Protein AF-A0A6A0H476-F1 (afdb_monomer_lite)

Radius of gyration: 20.55 Å; chains: 1; bounding box: 44×46×51 Å

Sequence (150 aa):
MRAPSWCKREVSWMFGHLDSDGSGVLDARDLFQLEHDDRERCIKPFLDRCDLDRDGRLSGREWCKCYDKSERPCAALRTASQGLLGGYIPECDSEGWYRPVQCHGSGNLCWCVDRHGVELPYTRTHTKPRCGECVRRVLYASEAQLESLF

pLDDT: mean 84.39, std 13.64, range [44.94, 95.19]

Organism: Hyalella azteca (NCBI:txid294128)

Secondary structure (DSSP, 8-state):
----TTS-HHHHHHHHHH-TT--SEE-TTTTHHHHT-TT-TTHHHHHTTT-SS-SSSEEHHHHHHHHHT---HHHHHHHHHTT-TT-----B-TTSPBPSEEEETTTTEEEEB-TTSPBPTT--BSS---TTTHHHHHHHHHHHTTTT--

InterPro domains:
  IPR000716 Thyroglobulin type-1 [PF00086] (80-131)
  IPR000716 Thyroglobulin type-1 [PS00484] (88-117)
  IPR000716 Thyroglobulin type-1 [PS51162] (71-131)
  IPR000716 Thyroglobulin type-1 [SM00211] (89-135)
  IPR000716 Thyroglobulin type-1 [cd00191] (73-131)
  IPR011992 EF-hand domain pair [SSF47473] (3-69)
  IPR018247 EF-Hand 1, calcium-binding site [PS00018] (51-63)
  IPR019577 SPARC/Testican, calcium-binding domain [PF10591] (6-66)
  IPR036857 Thyroglobulin type-1 superfamily [G3DSA:4.10.800.10] (70-133)
  IPR036857 Thyroglobulin type-1 superfamily [SSF57610] (49-136)
  IPR051950 Developmental regulator and protease inhibitor [PTHR12352] (7-137)

Foldseek 3Di:
DDQDPLFDPVLLVVQVVLPVVVPQKRACVSCVVVPPDPVDPPVVVLVCVLPPVNPRIHGSNSSRVSCSPVAQPLQVQQVVCVPPVQDFRFDADPNRWGDQKGARPVQCWIFGDDRNRHTQPPGIDSHTGDRVCSVVVVVVVVVVVVVVVD

Structure (mmCIF, N/CA/C/O backbone):
data_AF-A0A6A0H476-F1
#
_entry.id   AF-A0A6A0H476-F1
#
loop_
_atom_site.group_PDB
_atom_site.id
_atom_site.type_symbol
_atom_site.label_atom_id
_atom_site.label_alt_id
_atom_site.label_comp_id
_atom_site.label_asym_id
_atom_site.label_entity_id
_atom_site.label_seq_id
_atom_site.pdbx_PDB_ins_code
_atom_site.Cartn_x
_atom_site.Cartn_y
_atom_site.Cartn_z
_atom_site.occupancy
_atom_site.B_iso_or_equiv
_atom_site.auth_seq_id
_atom_site.auth_comp_id
_atom_site.auth_asym_id
_atom_site.auth_atom_id
_atom_site.pdbx_PDB_model_num
ATOM 1 N N . MET A 1 1 ? -16.468 -12.950 9.741 1.00 51.41 1 MET A N 1
ATOM 2 C CA . MET A 1 1 ? -16.983 -11.563 9.666 1.00 51.41 1 MET A CA 1
ATOM 3 C C . MET A 1 1 ? -16.613 -10.965 8.313 1.00 51.41 1 MET A C 1
ATOM 5 O O . MET A 1 1 ? -15.566 -11.321 7.790 1.00 51.41 1 MET A O 1
ATOM 9 N N . ARG A 1 2 ? -17.477 -10.155 7.682 1.00 62.34 2 ARG A N 1
ATOM 10 C CA . ARG A 1 2 ? -17.184 -9.544 6.368 1.00 62.34 2 ARG A CA 1
ATOM 11 C C . ARG A 1 2 ? -16.806 -8.082 6.568 1.00 62.34 2 ARG A C 1
ATOM 13 O O . ARG A 1 2 ? -17.655 -7.296 6.976 1.00 62.34 2 ARG A O 1
ATOM 20 N N . ALA A 1 3 ? -15.562 -7.728 6.258 1.00 70.31 3 ALA A N 1
ATOM 21 C CA . ALA A 1 3 ? -15.175 -6.330 6.136 1.00 70.31 3 ALA A CA 1
ATOM 22 C C . ALA A 1 3 ? -16.018 -5.626 5.051 1.00 70.31 3 ALA A C 1
ATOM 24 O O . ALA A 1 3 ? -16.533 -6.291 4.141 1.00 70.31 3 ALA A O 1
ATOM 25 N N . PRO A 1 4 ? -16.172 -4.292 5.125 1.00 83.19 4 PRO A N 1
ATOM 26 C CA . PRO A 1 4 ? -16.890 -3.529 4.110 1.00 83.19 4 PRO A CA 1
ATOM 27 C C . PRO A 1 4 ? -16.322 -3.749 2.701 1.00 83.19 4 PRO A C 1
ATOM 29 O O . PRO A 1 4 ? -15.121 -3.943 2.537 1.00 83.19 4 PRO A O 1
ATOM 32 N N . SER A 1 5 ? -17.160 -3.651 1.665 1.00 82.00 5 SER A N 1
ATOM 33 C CA . SER A 1 5 ? -16.757 -3.896 0.267 1.00 82.00 5 SER A CA 1
ATOM 34 C C . SER A 1 5 ? -15.681 -2.945 -0.270 1.00 82.00 5 SER A C 1
ATOM 36 O O . SER A 1 5 ? -14.978 -3.294 -1.211 1.00 82.00 5 SER A O 1
ATOM 38 N N . TRP A 1 6 ? -15.554 -1.754 0.316 1.00 85.56 6 TRP A N 1
ATOM 39 C CA . TRP A 1 6 ? -14.527 -0.763 -0.016 1.00 85.56 6 TRP A CA 1
ATOM 40 C C . TRP A 1 6 ? -13.206 -0.997 0.731 1.00 85.56 6 TRP A C 1
ATOM 42 O O . TRP A 1 6 ? -12.214 -0.326 0.458 1.00 85.56 6 TRP A O 1
ATOM 52 N N . CYS A 1 7 ? -13.174 -1.935 1.679 1.00 90.12 7 CYS A N 1
ATOM 53 C CA . CYS A 1 7 ? -11.957 -2.264 2.395 1.00 90.12 7 CYS A CA 1
ATOM 54 C C . CYS A 1 7 ? -10.990 -3.008 1.476 1.00 90.12 7 CYS A C 1
ATOM 56 O O . CYS A 1 7 ? -11.352 -3.988 0.819 1.00 90.12 7 CYS A O 1
ATOM 58 N N . LYS A 1 8 ? -9.733 -2.566 1.464 1.00 88.94 8 LYS A N 1
ATOM 59 C CA . LYS A 1 8 ? -8.661 -3.267 0.758 1.00 88.94 8 LYS A CA 1
ATOM 60 C C . LYS A 1 8 ? -8.560 -4.703 1.276 1.00 88.94 8 LYS A C 1
ATOM 62 O O . LYS A 1 8 ? -8.606 -4.940 2.483 1.00 88.94 8 LYS A O 1
ATOM 67 N N . ARG A 1 9 ? -8.419 -5.672 0.368 1.00 88.50 9 ARG A N 1
ATOM 68 C CA . ARG A 1 9 ? -8.468 -7.107 0.706 1.00 88.50 9 ARG A CA 1
ATOM 69 C C . ARG A 1 9 ? -7.407 -7.496 1.732 1.00 88.50 9 ARG A C 1
ATOM 71 O O . ARG A 1 9 ? -7.712 -8.206 2.681 1.00 88.50 9 ARG A O 1
ATOM 78 N N . GLU A 1 10 ? -6.188 -7.004 1.561 1.00 88.06 10 GLU A N 1
ATOM 79 C CA . GLU A 1 10 ? -5.069 -7.227 2.477 1.00 88.06 10 GLU A CA 1
ATOM 80 C C . GLU A 1 10 ? -5.290 -6.588 3.857 1.00 88.06 10 GLU A C 1
ATOM 82 O O . GLU A 1 10 ? -4.934 -7.182 4.869 1.00 88.06 10 GLU A O 1
ATOM 87 N N . VAL A 1 11 ? -5.954 -5.429 3.909 1.00 91.88 11 VAL A N 1
ATOM 88 C CA . VAL A 1 11 ? -6.302 -4.737 5.159 1.00 91.88 11 VAL A CA 1
ATOM 89 C C . VAL A 1 11 ? -7.365 -5.529 5.916 1.00 91.88 11 VAL A C 1
ATOM 91 O O . VAL A 1 11 ? -7.231 -5.750 7.117 1.00 91.88 11 VAL A O 1
ATOM 94 N N . SER A 1 12 ? -8.389 -6.015 5.208 1.00 91.62 12 SER A N 1
ATOM 95 C CA . SER A 1 12 ? -9.408 -6.898 5.781 1.00 91.62 12 SER A CA 1
ATOM 96 C C . SER A 1 12 ? -8.827 -8.227 6.257 1.00 91.62 12 SER A C 1
ATOM 98 O O . SER A 1 12 ? -9.289 -8.751 7.266 1.00 91.62 12 SER A O 1
ATOM 100 N N . TRP A 1 13 ? -7.877 -8.801 5.518 1.00 91.44 13 TRP A N 1
ATOM 101 C CA . TRP A 1 13 ? -7.217 -10.039 5.920 1.00 91.44 13 TRP A CA 1
ATOM 102 C C . TRP A 1 13 ? -6.400 -9.828 7.196 1.00 91.44 13 TRP A C 1
ATOM 104 O O . TRP A 1 13 ? -6.532 -10.618 8.124 1.00 91.44 13 TRP A O 1
ATOM 114 N N . MET A 1 14 ? -5.635 -8.733 7.271 1.00 91.88 14 MET A N 1
ATOM 115 C CA . MET A 1 14 ? -4.839 -8.394 8.453 1.00 91.88 14 MET A CA 1
ATOM 116 C C . ME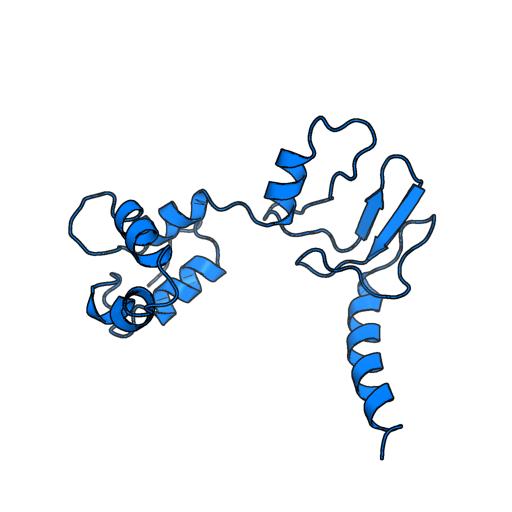T A 1 14 ? -5.718 -8.216 9.691 1.00 91.88 14 MET A C 1
ATOM 118 O O . MET A 1 14 ? -5.390 -8.743 10.745 1.00 91.88 14 MET A O 1
ATOM 122 N N . PHE A 1 15 ? -6.866 -7.544 9.547 1.00 93.00 15 PHE A N 1
ATOM 123 C CA . PHE A 1 15 ? -7.836 -7.412 10.633 1.00 93.00 15 PHE A CA 1
ATOM 124 C C . PHE A 1 15 ? -8.229 -8.779 11.198 1.00 93.00 15 PHE A C 1
ATOM 126 O O . PHE A 1 15 ? -8.100 -9.011 12.389 1.00 93.00 15 PHE A O 1
ATOM 133 N N . GLY A 1 16 ? -8.643 -9.708 10.331 1.00 91.62 16 GLY A N 1
ATOM 134 C CA . GLY A 1 16 ? -9.038 -11.050 10.761 1.00 91.62 16 GLY A CA 1
ATOM 135 C C . GLY A 1 16 ? -7.880 -11.916 11.266 1.00 91.62 16 GLY A C 1
ATOM 136 O O . GLY A 1 16 ? -8.126 -12.918 11.922 1.00 91.62 16 GLY A O 1
ATOM 137 N N . HIS A 1 17 ? -6.634 -11.571 10.939 1.00 91.69 17 HIS A N 1
ATOM 138 C CA . HIS A 1 17 ? -5.457 -12.242 11.485 1.00 91.69 17 HIS A CA 1
ATOM 139 C C . HIS A 1 17 ? -5.126 -11.760 12.902 1.00 91.69 17 HIS A C 1
ATOM 141 O O . HIS A 1 17 ? -4.665 -12.552 13.718 1.00 91.69 17 HIS A O 1
ATOM 147 N N . LEU A 1 18 ? -5.359 -10.473 13.178 1.00 92.19 18 LEU A N 1
ATOM 148 C CA . LEU A 1 18 ? -5.153 -9.867 14.493 1.00 92.19 18 LEU A CA 1
ATOM 149 C C . LEU A 1 18 ? -6.318 -10.162 15.452 1.00 92.19 18 LEU A C 1
ATOM 151 O O . LEU A 1 18 ? -6.068 -10.405 16.625 1.00 92.19 18 LEU A O 1
ATOM 155 N N . ASP A 1 19 ? -7.556 -10.205 14.950 1.00 93.00 19 ASP A N 1
ATOM 156 C CA . ASP A 1 19 ? -8.790 -10.547 15.681 1.00 93.00 19 ASP A CA 1
ATOM 157 C C . ASP A 1 19 ? -8.847 -12.057 15.984 1.00 93.00 19 ASP A C 1
ATOM 159 O O . ASP A 1 19 ? -9.622 -12.818 15.398 1.00 93.00 19 ASP A O 1
ATOM 163 N N . SER A 1 20 ? -7.943 -12.511 16.853 1.00 89.81 20 SER A N 1
ATOM 164 C CA . SER A 1 20 ? -7.710 -13.928 17.157 1.00 89.81 20 SER A CA 1
ATOM 165 C C . SER A 1 20 ? -8.904 -14.578 17.858 1.00 89.81 20 SER A C 1
ATOM 167 O O . SER A 1 20 ? -9.200 -15.756 17.642 1.00 89.81 20 SER A O 1
ATOM 169 N N . ASP A 1 21 ? -9.616 -13.806 18.682 1.00 90.12 21 ASP A N 1
ATOM 170 C CA . ASP A 1 21 ? -10.829 -14.256 19.360 1.00 90.12 21 ASP A CA 1
ATOM 171 C C . ASP A 1 21 ? -12.093 -14.130 18.489 1.00 90.12 21 ASP A C 1
ATOM 173 O O . ASP A 1 21 ? -13.148 -14.666 18.846 1.00 90.12 21 ASP A O 1
ATOM 177 N N . GLY A 1 22 ? -11.975 -13.503 17.312 1.00 91.38 22 GLY A N 1
ATOM 178 C CA . GLY A 1 22 ? -13.051 -13.347 16.344 1.00 91.38 22 GLY A CA 1
ATOM 179 C C . GLY A 1 22 ? -14.195 -12.492 16.874 1.00 91.38 22 GLY A C 1
ATOM 180 O O . GLY A 1 22 ? -15.352 -12.752 16.529 1.00 91.38 22 GLY A O 1
ATOM 181 N N . SER A 1 23 ? -13.898 -11.529 17.745 1.00 92.38 23 SER A N 1
ATOM 182 C CA . SER A 1 23 ? -14.864 -10.609 18.341 1.00 92.38 23 SER A CA 1
ATOM 183 C C . SER A 1 23 ? -15.302 -9.504 17.373 1.00 92.38 23 SER A C 1
ATOM 185 O O . SER A 1 23 ? -16.364 -8.899 17.558 1.00 92.38 23 SER A O 1
ATOM 187 N N . GLY A 1 24 ? -14.555 -9.281 16.288 1.00 91.69 24 GLY A N 1
ATOM 188 C CA . GLY A 1 24 ? -14.842 -8.255 15.287 1.00 91.69 24 GLY A CA 1
ATOM 189 C C . GLY A 1 24 ? -14.368 -6.860 15.685 1.00 91.69 24 GLY A C 1
ATOM 190 O O . GLY A 1 24 ? -14.707 -5.883 15.001 1.00 91.69 24 GLY A O 1
ATOM 191 N N . VAL A 1 25 ? -13.582 -6.770 16.757 1.00 94.12 25 VAL A N 1
ATOM 192 C CA . VAL A 1 25 ? -12.912 -5.567 17.252 1.00 94.12 25 VAL A CA 1
ATOM 193 C C . VAL A 1 25 ? -11.480 -5.934 17.626 1.00 94.12 25 VAL A C 1
ATOM 195 O O . VAL A 1 25 ? -11.257 -6.995 18.182 1.00 94.12 25 VAL A O 1
ATOM 198 N N . LEU A 1 26 ? -10.514 -5.067 17.330 1.00 94.06 26 LEU A N 1
ATOM 199 C CA . LEU A 1 26 ? -9.144 -5.241 17.814 1.00 94.06 26 LEU A CA 1
ATOM 200 C C . LEU A 1 26 ? -8.999 -4.474 19.117 1.00 94.06 26 LEU A C 1
ATOM 202 O O . LEU A 1 26 ? -9.138 -3.246 19.127 1.00 94.06 26 LEU A O 1
ATOM 206 N N . ASP A 1 27 ? -8.734 -5.190 20.202 1.00 92.81 27 ASP A N 1
ATOM 207 C CA . ASP A 1 27 ? -8.456 -4.583 21.494 1.00 92.81 27 ASP A CA 1
ATOM 208 C C . ASP A 1 27 ? -6.968 -4.638 21.865 1.00 92.81 27 ASP A C 1
ATOM 210 O O . ASP A 1 27 ? -6.107 -5.065 21.089 1.00 92.81 27 ASP A O 1
ATOM 214 N N . ALA A 1 28 ? -6.631 -4.133 23.053 1.00 91.06 28 ALA A N 1
ATOM 215 C CA . ALA A 1 28 ? -5.246 -4.046 23.507 1.00 91.06 28 ALA A CA 1
ATOM 216 C C . ALA A 1 28 ? -4.526 -5.409 23.553 1.00 91.06 28 ALA A C 1
ATOM 218 O O . ALA A 1 28 ? -3.297 -5.442 23.507 1.00 91.06 28 ALA A O 1
ATOM 219 N N . ARG A 1 29 ? -5.258 -6.528 23.660 1.00 91.25 29 ARG A N 1
ATOM 220 C CA . ARG A 1 29 ? -4.685 -7.881 23.638 1.00 91.25 29 ARG A CA 1
ATOM 221 C C . ARG A 1 29 ? -4.300 -8.288 22.222 1.00 91.25 29 ARG A C 1
ATOM 223 O O . ARG A 1 29 ? -3.195 -8.793 22.033 1.00 91.25 29 ARG A O 1
ATOM 230 N N . ASP A 1 30 ? -5.166 -8.015 21.253 1.00 92.81 30 ASP A N 1
ATOM 231 C CA . ASP A 1 30 ? -4.940 -8.324 19.836 1.00 92.81 30 ASP A CA 1
ATOM 232 C C . ASP A 1 30 ? -3.775 -7.508 19.265 1.00 92.81 30 ASP A C 1
ATOM 234 O O . ASP A 1 30 ? -2.949 -8.007 18.500 1.00 92.81 30 ASP A O 1
ATOM 238 N N . LEU A 1 31 ? -3.666 -6.245 19.689 1.00 90.81 31 LEU A N 1
ATOM 239 C CA . LEU A 1 31 ? -2.635 -5.314 19.228 1.00 90.81 31 LEU A CA 1
ATOM 240 C C . LEU A 1 31 ? -1.333 -5.380 20.035 1.00 90.81 31 LEU A C 1
ATOM 242 O O . LEU A 1 31 ? -0.352 -4.740 19.654 1.00 90.81 31 LEU A O 1
ATOM 246 N N . PHE A 1 32 ? -1.286 -6.160 21.121 1.00 87.75 32 PHE A N 1
ATOM 247 C CA . PHE A 1 32 ? -0.167 -6.157 22.067 1.00 87.75 32 PHE A CA 1
ATOM 248 C C . PHE A 1 32 ? 1.190 -6.353 21.379 1.00 87.75 32 PHE A C 1
ATOM 250 O O . PHE A 1 32 ? 2.120 -5.588 21.627 1.00 87.75 32 PHE A O 1
ATOM 257 N N . GLN A 1 33 ? 1.288 -7.338 20.480 1.00 81.31 33 GLN A N 1
ATOM 258 C CA . GLN A 1 33 ? 2.531 -7.662 19.767 1.00 81.31 33 GLN A CA 1
ATOM 259 C C . GLN A 1 33 ? 2.984 -6.553 18.813 1.00 81.31 33 GLN A C 1
ATOM 261 O O . GLN A 1 33 ? 4.176 -6.421 18.555 1.00 81.31 33 GLN A O 1
ATOM 266 N N . LEU A 1 34 ? 2.039 -5.777 18.284 1.00 82.50 34 LEU A N 1
ATOM 267 C CA . LEU A 1 34 ? 2.314 -4.710 17.335 1.00 82.50 34 LEU A CA 1
ATOM 268 C C . LEU A 1 34 ? 2.710 -3.416 18.054 1.00 82.50 34 LEU A C 1
ATOM 270 O O . LEU A 1 34 ? 3.593 -2.705 17.596 1.00 82.50 34 LEU A O 1
ATOM 274 N N . GLU A 1 35 ? 2.078 -3.116 19.190 1.00 83.94 35 GLU A N 1
ATOM 275 C CA . GLU A 1 35 ? 2.319 -1.878 19.937 1.00 83.94 35 GLU A CA 1
ATOM 276 C C . GLU A 1 35 ? 3.517 -1.928 20.894 1.00 83.94 35 GLU A C 1
ATOM 278 O O . GLU A 1 35 ? 4.039 -0.874 21.251 1.00 83.94 35 GLU A O 1
ATOM 283 N N . HIS A 1 36 ? 3.947 -3.118 21.328 1.00 81.19 36 HIS A N 1
ATOM 284 C CA . HIS A 1 36 ? 5.054 -3.290 22.282 1.00 81.19 36 HIS A CA 1
ATOM 285 C C . HIS A 1 36 ? 6.406 -3.579 21.607 1.00 81.19 36 HIS A C 1
ATOM 287 O O . HIS A 1 36 ? 7.318 -4.105 22.245 1.00 81.19 36 HIS A O 1
ATOM 293 N N . ASP A 1 37 ? 6.561 -3.237 20.325 1.00 79.69 37 ASP A N 1
ATOM 294 C CA . ASP A 1 37 ? 7.876 -3.207 19.686 1.00 79.69 37 ASP A CA 1
ATOM 295 C C . ASP A 1 37 ? 8.560 -1.856 19.949 1.00 79.69 37 ASP A C 1
ATOM 297 O O . ASP A 1 37 ? 8.230 -0.831 19.350 1.00 79.69 37 ASP A O 1
ATOM 301 N N . ASP A 1 38 ? 9.568 -1.860 20.824 1.00 77.88 38 ASP A N 1
ATOM 302 C CA . ASP A 1 38 ? 10.358 -0.674 21.184 1.00 77.88 38 ASP A CA 1
ATOM 303 C C . ASP A 1 38 ? 11.071 -0.012 19.985 1.00 77.88 38 ASP A C 1
ATOM 305 O O . ASP A 1 38 ? 11.513 1.145 20.069 1.00 77.88 38 ASP A O 1
ATOM 309 N N . ARG A 1 39 ? 11.215 -0.734 18.865 1.00 82.81 39 ARG A N 1
ATOM 310 C CA . ARG A 1 39 ? 11.811 -0.221 17.624 1.00 82.81 39 ARG A CA 1
ATOM 311 C C . ARG A 1 39 ? 10.783 0.441 16.710 1.00 82.81 39 ARG A C 1
ATOM 313 O O . ARG A 1 39 ? 11.191 1.205 15.836 1.00 82.81 39 ARG A O 1
ATOM 320 N N . GLU A 1 40 ? 9.489 0.221 16.929 1.00 84.44 40 GLU A N 1
ATOM 321 C CA . GLU A 1 40 ? 8.410 0.703 16.064 1.00 84.44 40 GLU A CA 1
ATOM 322 C C . GLU A 1 40 ? 7.551 1.767 16.765 1.00 84.44 40 GLU A C 1
ATOM 324 O O . GLU A 1 40 ? 6.457 1.538 17.276 1.00 84.44 40 GLU A O 1
ATOM 329 N N . ARG A 1 41 ? 8.064 3.000 16.771 1.00 85.25 41 ARG A N 1
ATOM 330 C CA . ARG A 1 41 ? 7.423 4.144 17.445 1.00 85.25 41 ARG A CA 1
ATOM 331 C C . ARG A 1 41 ? 6.237 4.732 16.681 1.00 85.25 41 ARG A C 1
ATOM 333 O O . ARG A 1 41 ? 5.555 5.607 17.216 1.00 85.25 41 ARG A O 1
ATOM 340 N N . CYS A 1 42 ? 6.016 4.335 15.429 1.00 88.31 42 CYS A N 1
ATOM 341 C CA . CYS A 1 42 ? 5.015 4.969 14.575 1.00 88.31 42 CYS A CA 1
ATOM 342 C C . CYS A 1 42 ? 3.649 4.304 14.699 1.00 88.31 42 CYS A C 1
ATOM 344 O O . CYS A 1 42 ? 2.635 4.971 14.480 1.00 88.31 42 CYS A O 1
ATOM 346 N N . ILE A 1 43 ? 3.616 3.012 15.030 1.00 87.94 43 ILE A N 1
ATOM 347 C CA . ILE A 1 43 ? 2.403 2.217 14.868 1.00 87.94 43 ILE A CA 1
ATOM 348 C C . ILE A 1 43 ? 1.336 2.536 15.906 1.00 87.94 43 ILE A C 1
ATOM 350 O O . ILE A 1 43 ? 0.200 2.794 15.525 1.00 87.94 43 ILE A O 1
ATOM 354 N N . LYS A 1 44 ? 1.695 2.641 17.189 1.00 87.50 44 LYS A N 1
ATOM 355 C CA . LYS A 1 44 ? 0.729 2.973 18.241 1.00 87.50 44 LYS A CA 1
ATOM 356 C C . LYS A 1 44 ? 0.070 4.349 18.020 1.00 87.50 44 LYS A C 1
ATOM 358 O O . LYS A 1 44 ? -1.146 4.397 17.857 1.00 87.50 44 LYS A O 1
ATOM 363 N N . PRO A 1 45 ? 0.824 5.455 17.837 1.00 89.62 45 PRO A N 1
ATOM 364 C CA . PRO A 1 45 ? 0.220 6.752 17.516 1.00 89.62 45 PRO A CA 1
ATOM 365 C C . PRO A 1 45 ? -0.555 6.772 16.192 1.00 89.62 45 PRO A C 1
ATOM 367 O O . PRO A 1 45 ? -1.374 7.664 15.967 1.00 89.62 45 PRO A O 1
ATOM 370 N N . PHE A 1 46 ? -0.244 5.867 15.260 1.00 90.25 46 PHE A N 1
ATOM 371 C CA . PHE A 1 46 ? -1.005 5.702 14.028 1.00 90.25 46 PHE A CA 1
ATOM 372 C C . PHE A 1 46 ? -2.360 5.043 14.297 1.00 90.25 46 PHE A C 1
ATOM 374 O O . PHE A 1 46 ? -3.370 5.601 13.871 1.00 90.25 46 PHE A O 1
ATOM 381 N N . LEU A 1 47 ? -2.381 3.931 15.034 1.00 90.69 47 LEU A N 1
ATOM 382 C CA . LEU A 1 47 ? -3.590 3.191 15.394 1.00 90.69 47 LEU A CA 1
ATOM 383 C C . LEU A 1 47 ? -4.524 4.008 16.293 1.00 90.69 47 LEU A C 1
ATOM 385 O O . LEU A 1 47 ? -5.725 4.027 16.043 1.00 90.69 47 LEU A O 1
ATOM 389 N N . ASP A 1 48 ? -3.983 4.805 17.214 1.00 90.31 48 ASP A N 1
ATOM 390 C CA . ASP A 1 48 ? -4.773 5.720 18.051 1.00 90.31 48 ASP A CA 1
ATOM 391 C C . ASP A 1 48 ? -5.552 6.763 17.219 1.00 90.31 48 ASP A C 1
ATOM 393 O O . ASP A 1 48 ? -6.602 7.249 17.627 1.00 90.31 48 ASP A O 1
ATOM 397 N N . ARG A 1 49 ? -5.060 7.135 16.025 1.00 92.00 49 ARG A N 1
ATOM 398 C CA . ARG A 1 49 ? -5.784 8.037 15.101 1.00 92.00 49 ARG A CA 1
ATOM 399 C C . ARG A 1 49 ? -6.836 7.319 14.259 1.00 92.00 49 ARG A C 1
ATOM 401 O O . ARG A 1 49 ? -7.610 7.988 13.570 1.00 92.00 49 ARG A O 1
ATOM 408 N N . CYS A 1 50 ? -6.799 5.992 14.238 1.00 92.81 50 CYS A N 1
ATOM 409 C CA . CYS A 1 50 ? -7.768 5.165 13.538 1.00 92.81 50 CYS A CA 1
ATOM 410 C C . CYS A 1 50 ? -9.044 4.963 14.363 1.00 92.81 50 CYS A C 1
ATOM 412 O O . CYS A 1 50 ? -10.075 4.691 13.757 1.00 92.81 50 CYS A O 1
ATOM 414 N N . ASP A 1 51 ? -8.973 5.125 15.687 1.00 94.44 51 ASP A N 1
ATOM 415 C CA . ASP A 1 51 ? -10.108 5.097 16.614 1.00 94.44 51 ASP A CA 1
ATOM 416 C C . ASP A 1 51 ? -10.940 6.388 16.457 1.00 94.44 51 ASP A C 1
ATOM 418 O O . ASP A 1 51 ? -10.547 7.483 16.880 1.00 94.44 51 ASP A O 1
ATOM 422 N N . LEU A 1 52 ? -12.051 6.290 15.722 1.00 92.19 52 LEU A N 1
ATOM 423 C CA . LEU A 1 52 ? -12.848 7.445 15.308 1.00 92.19 52 LEU A CA 1
ATOM 424 C C . LEU A 1 52 ? -13.906 7.806 16.346 1.00 92.19 52 LEU A C 1
ATOM 426 O O . LEU A 1 52 ? -14.233 8.992 16.473 1.00 92.19 52 LEU A O 1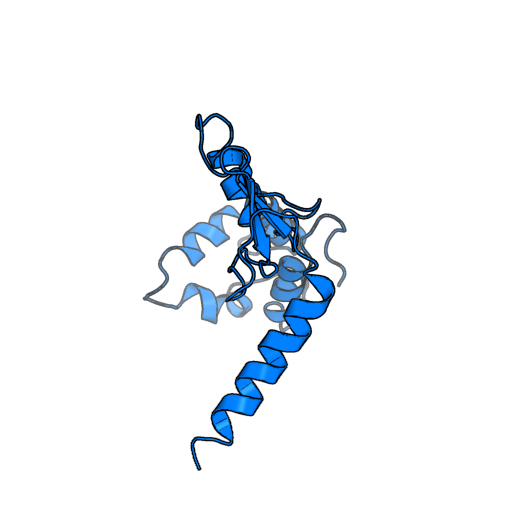
ATOM 430 N N . ASP A 1 53 ? -14.458 6.813 17.040 1.00 94.25 53 ASP A N 1
ATOM 431 C CA . ASP A 1 53 ? -15.453 7.016 18.093 1.00 94.25 53 ASP A CA 1
ATOM 432 C C . ASP A 1 53 ? -14.855 7.085 19.510 1.00 94.25 53 ASP A C 1
ATOM 434 O O . ASP A 1 53 ? -15.530 7.570 20.423 1.00 94.25 53 ASP A O 1
ATOM 438 N N . ARG A 1 54 ? -13.553 6.800 19.644 1.00 93.88 54 ARG A N 1
ATOM 439 C CA . ARG A 1 54 ? -12.732 6.936 20.857 1.00 93.88 54 ARG A CA 1
ATOM 440 C C . ARG A 1 54 ? -13.125 5.972 21.966 1.00 93.88 54 ARG A C 1
ATOM 442 O O . ARG A 1 54 ? -13.085 6.346 23.144 1.00 93.88 54 ARG A O 1
ATOM 449 N N . ASP A 1 55 ? -13.512 4.755 21.608 1.00 94.88 55 ASP A N 1
ATOM 450 C CA . ASP A 1 55 ? -13.845 3.704 22.568 1.00 94.88 55 ASP A CA 1
ATOM 451 C C . ASP A 1 55 ? -12.622 2.877 23.027 1.00 94.88 55 ASP A C 1
ATOM 453 O O . ASP A 1 55 ? -12.733 2.047 23.938 1.00 94.88 55 ASP A O 1
ATOM 457 N N . GLY A 1 56 ? -11.438 3.154 22.464 1.00 91.88 56 GLY A N 1
ATOM 458 C CA . GLY A 1 56 ? -10.185 2.467 22.773 1.00 91.88 56 GLY A CA 1
ATOM 459 C C . GLY A 1 56 ? -10.048 1.097 22.106 1.00 91.88 56 GLY A C 1
ATOM 460 O O . GLY A 1 56 ? -9.157 0.328 22.480 1.00 91.88 56 GLY A O 1
ATOM 461 N N . ARG A 1 57 ? -10.923 0.768 21.154 1.00 94.06 57 ARG A N 1
ATOM 462 C CA . ARG A 1 57 ? -10.887 -0.436 20.322 1.00 94.06 57 ARG A CA 1
ATOM 463 C C . ARG A 1 57 ? -10.910 -0.017 18.856 1.00 94.06 57 ARG A C 1
ATOM 465 O O . ARG A 1 57 ? -11.287 1.090 18.504 1.00 94.06 57 ARG A O 1
ATOM 472 N N . LEU A 1 58 ? -10.480 -0.911 17.970 1.00 94.19 58 LEU A N 1
ATOM 473 C CA . LEU A 1 58 ? -10.591 -0.677 16.532 1.00 94.19 58 LEU A CA 1
ATOM 474 C C . LEU A 1 58 ? -11.604 -1.637 15.936 1.00 94.19 58 LEU A C 1
ATOM 476 O O . LEU A 1 58 ? -11.332 -2.826 15.763 1.00 94.19 58 LEU A O 1
ATOM 480 N N . SER A 1 59 ? -12.771 -1.120 15.565 1.00 94.12 59 SER A N 1
ATOM 481 C CA . SER A 1 59 ? -13.728 -1.893 14.780 1.00 94.12 59 SER A CA 1
ATOM 482 C C . SER A 1 59 ? -13.184 -2.177 13.375 1.00 94.12 59 SER A C 1
ATOM 484 O O . SER A 1 59 ? -12.401 -1.408 12.806 1.00 94.12 59 SER A O 1
ATOM 486 N N . GLY A 1 60 ? -13.669 -3.242 12.728 1.00 92.62 60 GLY A N 1
ATOM 487 C CA . GLY A 1 60 ? -13.299 -3.534 11.336 1.00 92.62 60 GLY A CA 1
ATOM 488 C C . GLY A 1 60 ? -13.584 -2.376 10.368 1.00 92.62 60 GLY A C 1
ATOM 489 O O . GLY A 1 60 ? -12.895 -2.211 9.361 1.00 92.62 60 GLY A O 1
ATOM 490 N N . ARG A 1 61 ? -14.574 -1.525 10.673 1.00 92.44 61 ARG A N 1
ATOM 491 C CA . ARG A 1 61 ? -14.883 -0.329 9.877 1.00 92.44 61 ARG A CA 1
ATOM 492 C C . ARG A 1 61 ? -13.816 0.751 10.039 1.00 92.44 61 ARG A C 1
ATOM 494 O O . ARG A 1 61 ? -13.406 1.333 9.035 1.00 92.44 61 ARG A O 1
ATOM 501 N N . GLU A 1 62 ? -13.397 1.027 11.265 1.00 94.12 62 GLU A N 1
ATOM 502 C CA . GLU A 1 62 ? -12.366 2.020 11.585 1.00 94.12 62 GLU A CA 1
ATOM 503 C C . GLU A 1 62 ? -11.011 1.618 11.039 1.00 94.12 62 GLU A C 1
ATOM 505 O O . GLU A 1 62 ? -10.378 2.402 10.331 1.00 94.12 62 GLU A O 1
ATOM 510 N N . TRP A 1 63 ? -10.641 0.356 11.248 1.00 93.06 63 TRP A N 1
ATOM 511 C CA . TRP A 1 63 ? -9.451 -0.241 10.665 1.00 93.06 63 TRP A CA 1
ATOM 512 C C . TRP A 1 63 ? -9.406 -0.010 9.152 1.00 93.06 63 TRP A C 1
ATOM 514 O O . TRP A 1 63 ? -8.499 0.642 8.633 1.00 93.06 63 TRP A O 1
ATOM 524 N N . CYS A 1 64 ? -10.446 -0.437 8.430 1.00 92.62 64 CYS A N 1
ATOM 525 C CA . CYS A 1 64 ? -10.529 -0.230 6.988 1.00 92.62 64 CYS A CA 1
ATOM 526 C C . CYS A 1 64 ? -10.474 1.257 6.608 1.00 92.62 64 CYS A C 1
ATOM 528 O O . CYS A 1 64 ? -9.815 1.614 5.629 1.00 92.62 64 CYS A O 1
ATOM 530 N N . LYS A 1 65 ? -11.138 2.140 7.370 1.00 91.81 65 LYS A N 1
ATOM 531 C CA . LYS A 1 65 ? -11.175 3.576 7.068 1.00 91.81 65 LYS A CA 1
ATOM 532 C C . LYS A 1 65 ? -9.815 4.235 7.264 1.00 91.81 65 LYS A C 1
ATOM 534 O O . LYS A 1 65 ? -9.485 5.164 6.527 1.00 91.81 65 LYS A O 1
ATOM 539 N N . CYS A 1 66 ? -9.020 3.746 8.207 1.00 91.38 66 CYS A N 1
ATOM 540 C CA . CYS A 1 66 ? -7.686 4.264 8.457 1.00 91.38 66 CYS A CA 1
ATOM 541 C C . CYS A 1 66 ? -6.755 4.033 7.261 1.00 91.38 66 CYS A C 1
ATOM 543 O O . CYS A 1 66 ? -6.084 4.957 6.799 1.00 91.38 66 CYS A O 1
ATOM 545 N N . TYR A 1 67 ? -6.812 2.832 6.678 1.00 88.06 67 TYR A N 1
ATOM 546 C CA . TYR A 1 67 ? -6.017 2.463 5.504 1.00 88.06 67 TYR A CA 1
ATOM 547 C C . TYR A 1 67 ? -6.610 2.922 4.165 1.00 88.06 67 TYR A C 1
ATOM 549 O O . TYR A 1 67 ? -5.961 2.769 3.128 1.00 88.06 67 TYR A O 1
ATOM 557 N N . ASP A 1 68 ? -7.807 3.513 4.148 1.00 83.88 68 ASP A N 1
ATOM 558 C CA . ASP A 1 68 ? -8.396 4.149 2.958 1.00 83.88 68 ASP A CA 1
ATOM 559 C C . ASP A 1 68 ? -7.462 5.245 2.413 1.00 83.88 68 ASP A C 1
ATOM 561 O O . ASP A 1 68 ? -7.208 5.326 1.214 1.00 83.88 68 ASP A O 1
ATOM 565 N N . LYS A 1 69 ? -6.834 6.003 3.325 1.00 73.00 69 LYS A N 1
ATOM 566 C CA . LYS A 1 69 ? -5.914 7.109 3.012 1.00 73.00 69 LYS A CA 1
ATOM 567 C C . LYS A 1 69 ? -4.537 6.662 2.509 1.00 73.00 69 LYS A C 1
ATOM 569 O O . LYS A 1 69 ? -3.802 7.473 1.956 1.00 73.00 69 LYS A O 1
ATOM 574 N N . SER A 1 70 ? -4.161 5.401 2.711 1.00 81.81 70 SER A N 1
ATOM 575 C CA . SER A 1 70 ? -2.852 4.881 2.306 1.00 81.81 70 SER A CA 1
ATOM 576 C C . SER A 1 70 ? -2.886 4.452 0.842 1.00 81.81 70 SER A C 1
ATOM 578 O O . SER A 1 70 ? -3.242 3.313 0.534 1.00 81.81 70 SER A O 1
ATOM 580 N N . GLU A 1 71 ? -2.557 5.352 -0.082 1.00 84.94 71 GLU A N 1
ATOM 581 C CA . GLU A 1 71 ? -2.460 4.998 -1.501 1.00 84.94 71 GLU A CA 1
ATOM 582 C C . GLU A 1 71 ? -1.451 3.861 -1.727 1.00 84.94 71 GLU A C 1
ATOM 584 O O . GLU A 1 71 ? -0.413 3.772 -1.068 1.00 84.94 71 GLU A O 1
ATOM 589 N N . ARG A 1 72 ? -1.761 2.961 -2.668 1.00 89.38 72 ARG A N 1
ATOM 590 C CA . ARG A 1 72 ? -0.803 1.934 -3.095 1.00 89.38 72 ARG A CA 1
ATOM 591 C C . ARG A 1 72 ? 0.398 2.609 -3.784 1.00 89.38 72 ARG A C 1
ATOM 593 O O . ARG A 1 72 ? 0.218 3.673 -4.381 1.00 89.38 72 ARG A O 1
ATOM 600 N N . PRO A 1 73 ? 1.596 1.991 -3.788 1.00 91.50 73 PRO A N 1
ATOM 601 C CA . PRO A 1 73 ? 2.819 2.648 -4.255 1.00 91.50 73 PRO A CA 1
ATOM 602 C C . PRO A 1 73 ? 2.745 3.246 -5.667 1.00 91.50 73 PRO A C 1
ATOM 604 O O . PRO A 1 73 ? 3.273 4.33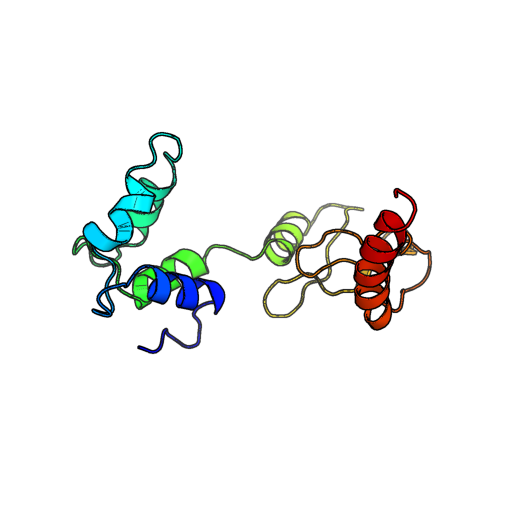2 -5.884 1.00 91.50 73 PRO A O 1
ATOM 607 N N . CYS A 1 74 ? 2.072 2.585 -6.619 1.00 94.88 74 CYS A N 1
ATOM 608 C CA . CYS A 1 74 ? 1.924 3.135 -7.970 1.00 94.88 74 CYS A CA 1
ATOM 609 C C . CYS A 1 74 ? 1.056 4.396 -7.975 1.00 94.88 74 CYS A C 1
ATOM 611 O O . CYS A 1 74 ? 1.446 5.397 -8.569 1.00 94.88 74 CYS A O 1
ATOM 613 N N . ALA A 1 75 ? -0.104 4.359 -7.308 1.00 93.56 75 ALA A N 1
ATOM 614 C CA . ALA A 1 75 ? -1.009 5.506 -7.222 1.00 93.56 75 ALA A CA 1
ATOM 615 C C . ALA A 1 75 ? -0.330 6.703 -6.538 1.00 93.56 75 ALA A C 1
ATOM 617 O O . ALA A 1 75 ? -0.320 7.791 -7.110 1.00 93.56 75 ALA A O 1
ATOM 618 N N . ALA A 1 76 ? 0.348 6.461 -5.412 1.00 91.69 76 ALA A N 1
ATOM 619 C CA . ALA A 1 76 ? 1.094 7.489 -4.690 1.00 91.69 76 ALA A CA 1
ATOM 620 C C . ALA A 1 76 ? 2.181 8.129 -5.567 1.00 91.69 76 ALA A C 1
ATOM 622 O O . ALA A 1 76 ? 2.277 9.355 -5.653 1.00 91.69 76 ALA A O 1
ATOM 623 N N . LEU A 1 77 ? 2.976 7.304 -6.264 1.00 92.75 77 LEU A N 1
ATOM 624 C CA . LEU A 1 77 ? 4.016 7.798 -7.164 1.00 92.75 77 LEU A CA 1
ATOM 625 C C . LEU A 1 77 ? 3.414 8.556 -8.347 1.00 92.75 77 LEU A C 1
ATOM 627 O O . LEU A 1 77 ? 3.898 9.625 -8.694 1.00 92.75 77 LEU A O 1
ATOM 631 N N . ARG A 1 78 ? 2.328 8.058 -8.942 1.00 92.81 78 ARG A N 1
ATOM 632 C CA . ARG A 1 78 ? 1.629 8.746 -10.031 1.00 92.81 78 ARG A CA 1
ATOM 633 C C . ARG A 1 78 ? 1.167 10.138 -9.611 1.00 92.81 78 ARG A C 1
ATOM 635 O O . ARG A 1 78 ? 1.399 11.078 -10.366 1.00 92.81 78 ARG A O 1
ATOM 642 N N . THR A 1 79 ? 0.546 10.271 -8.441 1.00 91.06 79 THR A N 1
ATOM 643 C CA . THR A 1 79 ? 0.102 11.561 -7.893 1.00 91.06 79 THR A CA 1
ATOM 644 C C . THR A 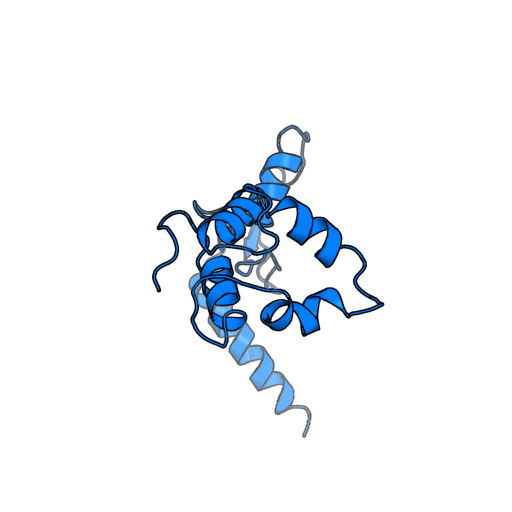1 79 ? 1.292 12.492 -7.648 1.00 91.06 79 THR A C 1
ATOM 646 O O . THR A 1 79 ? 1.252 13.654 -8.041 1.00 91.06 79 THR A O 1
ATOM 649 N N . ALA A 1 80 ? 2.389 11.984 -7.078 1.00 89.56 80 ALA A N 1
ATOM 650 C CA . ALA A 1 80 ? 3.604 12.769 -6.840 1.00 89.56 80 ALA A CA 1
ATOM 651 C C . ALA A 1 80 ? 4.327 13.194 -8.136 1.00 89.56 80 ALA A C 1
ATOM 653 O O . ALA A 1 80 ? 4.939 14.259 -8.186 1.00 89.56 80 ALA A O 1
ATOM 654 N N . SER A 1 81 ? 4.258 12.375 -9.188 1.00 87.94 81 SER A N 1
ATOM 655 C CA . SER A 1 81 ? 4.886 12.634 -10.489 1.00 87.94 81 SER A CA 1
ATOM 656 C C . SER A 1 81 ? 4.028 13.501 -11.421 1.00 87.94 81 SER A C 1
ATOM 658 O O . SER A 1 81 ? 4.532 13.987 -12.438 1.00 87.94 81 SER A O 1
ATOM 660 N N . GLN A 1 82 ? 2.745 13.722 -11.108 1.00 82.75 82 GLN A N 1
ATOM 661 C CA . GLN A 1 82 ? 1.863 14.600 -11.880 1.00 82.75 82 GLN A CA 1
ATOM 662 C C . GLN A 1 82 ? 2.351 16.055 -11.801 1.00 82.75 82 GLN A C 1
ATOM 664 O O . GLN A 1 82 ? 2.201 16.728 -10.788 1.00 82.75 82 GLN A O 1
ATOM 669 N N . GLY A 1 83 ? 2.928 16.546 -12.901 1.00 78.62 83 GLY A N 1
ATOM 670 C CA . GLY A 1 83 ? 3.449 17.915 -13.016 1.00 78.62 83 GLY A CA 1
ATOM 671 C C . GLY A 1 83 ? 4.972 18.008 -13.126 1.00 78.62 83 GLY A C 1
ATOM 672 O O . GLY A 1 83 ? 5.490 19.087 -13.406 1.00 78.62 83 GLY A O 1
ATOM 673 N N . LEU A 1 84 ? 5.696 16.893 -12.984 1.00 82.81 84 LEU A N 1
ATOM 674 C CA . LEU A 1 84 ? 7.140 16.866 -13.203 1.00 82.81 84 LEU A CA 1
ATOM 675 C C . LEU A 1 84 ? 7.447 16.758 -14.707 1.00 82.81 84 LEU A C 1
ATOM 677 O O . LEU A 1 84 ? 7.272 15.703 -15.320 1.00 82.81 84 LEU A O 1
ATOM 681 N N . LEU A 1 85 ? 7.902 17.857 -15.320 1.00 80.62 85 LEU A N 1
ATOM 682 C CA . LEU A 1 85 ? 8.256 17.887 -16.743 1.00 80.62 85 LEU A CA 1
ATOM 683 C C . LEU A 1 85 ? 9.366 16.872 -17.053 1.00 80.62 85 LEU A C 1
ATOM 685 O O . LEU A 1 85 ? 10.443 16.914 -16.466 1.00 80.62 85 LEU A O 1
ATOM 689 N N . GLY A 1 86 ? 9.096 15.962 -17.992 1.00 78.69 86 GLY A N 1
ATOM 690 C CA . GLY A 1 86 ? 10.045 14.930 -18.424 1.00 78.69 86 GLY A CA 1
ATOM 691 C C . GLY A 1 86 ? 10.230 13.760 -17.452 1.00 78.69 86 GLY A C 1
ATOM 692 O O . GLY A 1 86 ? 11.002 12.855 -17.767 1.00 78.69 86 GLY A O 1
ATOM 693 N N . GLY A 1 87 ? 9.529 13.757 -16.313 1.00 83.25 87 GLY A N 1
ATOM 694 C CA . GLY A 1 87 ? 9.582 12.687 -15.323 1.00 83.25 87 GLY A CA 1
ATOM 695 C C . GLY A 1 87 ? 8.816 11.429 -15.739 1.00 83.25 87 GLY A C 1
ATOM 696 O O . GLY A 1 87 ? 7.862 11.474 -16.518 1.00 83.25 87 GLY A O 1
ATOM 697 N N . TYR A 1 88 ? 9.223 10.295 -15.171 1.00 88.81 88 TYR A N 1
ATOM 698 C CA . TYR A 1 88 ? 8.494 9.036 -15.271 1.00 88.81 88 TYR A CA 1
ATOM 699 C C . TYR A 1 88 ? 7.154 9.138 -14.534 1.00 88.81 88 TYR A C 1
ATOM 701 O O . TYR A 1 88 ? 7.126 9.436 -13.341 1.00 88.81 88 TYR A O 1
ATOM 709 N N . ILE A 1 89 ? 6.054 8.850 -15.233 1.00 92.62 89 ILE A N 1
ATOM 710 C CA . ILE A 1 89 ? 4.726 8.700 -14.634 1.00 92.62 89 ILE A CA 1
ATOM 711 C C . ILE A 1 89 ? 4.333 7.227 -14.777 1.00 92.62 89 ILE A C 1
ATOM 713 O O . ILE A 1 89 ? 4.186 6.766 -15.912 1.00 92.62 89 ILE A O 1
ATOM 717 N N . PRO A 1 90 ? 4.161 6.482 -13.674 1.00 94.62 90 PRO A N 1
ATOM 718 C CA . PRO A 1 90 ? 3.851 5.065 -13.755 1.00 94.62 90 PRO A CA 1
ATOM 719 C C . PRO A 1 90 ? 2.413 4.813 -14.225 1.00 94.62 90 PRO A C 1
ATOM 721 O O . PRO A 1 90 ? 1.469 5.550 -13.916 1.00 94.62 90 PRO A O 1
ATOM 724 N N . GLU A 1 91 ? 2.237 3.716 -14.951 1.00 94.12 91 GLU A N 1
ATOM 725 C CA . GLU A 1 91 ? 0.942 3.181 -15.339 1.00 94.12 91 GLU A CA 1
ATOM 726 C C . GLU A 1 91 ? 0.387 2.281 -14.232 1.00 94.12 91 GLU A C 1
ATOM 728 O O . GLU A 1 91 ? 0.924 1.205 -13.955 1.00 94.12 91 GLU A O 1
ATOM 733 N N . CYS A 1 92 ? -0.733 2.693 -13.641 1.00 95.19 92 CYS A N 1
ATOM 734 C CA . CYS A 1 92 ? -1.402 1.947 -12.577 1.00 95.19 92 CYS A CA 1
ATOM 735 C C . CYS A 1 92 ? -2.718 1.320 -13.055 1.00 95.19 92 CYS A C 1
ATOM 737 O O . CYS A 1 92 ? -3.358 1.808 -13.995 1.00 95.19 92 CYS A O 1
ATOM 739 N N . ASP A 1 93 ? -3.132 0.227 -12.423 1.00 93.38 93 ASP A N 1
ATOM 740 C CA . ASP A 1 93 ? -4.491 -0.297 -12.550 1.00 93.38 93 ASP A CA 1
ATOM 741 C C . ASP A 1 93 ? -5.492 0.482 -11.673 1.00 93.38 93 ASP A C 1
ATOM 743 O O . ASP A 1 93 ? -5.144 1.471 -11.027 1.00 93.38 93 ASP A O 1
ATOM 747 N N . SER A 1 94 ? -6.760 0.059 -11.679 1.00 91.00 94 SER A N 1
ATOM 748 C CA . SER A 1 94 ? -7.828 0.700 -10.900 1.00 91.00 94 SER A CA 1
ATOM 749 C C . SER A 1 94 ? -7.681 0.531 -9.390 1.00 91.00 94 SER A C 1
ATOM 751 O O . SER A 1 94 ? -8.297 1.277 -8.638 1.00 91.00 94 SER A O 1
ATOM 753 N N . GLU A 1 95 ? -6.905 -0.453 -8.937 1.00 87.25 95 GLU A N 1
ATOM 754 C CA . GLU A 1 95 ? -6.626 -0.651 -7.519 1.00 87.25 95 GLU A CA 1
ATOM 755 C C . GLU A 1 95 ? -5.409 0.158 -7.056 1.00 87.25 95 GLU A C 1
ATOM 757 O O . GLU A 1 95 ? -5.193 0.280 -5.852 1.00 87.25 95 GLU A O 1
ATOM 762 N N . GLY A 1 96 ? -4.622 0.715 -7.981 1.00 91.81 96 GLY A N 1
ATOM 763 C CA . GLY A 1 96 ? -3.388 1.440 -7.695 1.00 91.81 96 GLY A CA 1
ATOM 764 C C . GLY A 1 96 ? -2.140 0.554 -7.673 1.00 91.81 96 GLY A C 1
ATOM 765 O O . GLY A 1 96 ? -1.116 0.975 -7.134 1.00 91.81 96 GLY A O 1
ATOM 766 N N . TRP A 1 97 ? -2.199 -0.664 -8.219 1.00 92.69 97 TRP A N 1
ATOM 767 C CA . TRP A 1 97 ? -1.010 -1.485 -8.475 1.00 92.69 97 TRP A CA 1
ATOM 768 C C . TRP A 1 97 ? -0.351 -1.101 -9.793 1.00 92.69 97 TRP A C 1
ATOM 770 O O . TRP A 1 97 ? -0.990 -0.524 -10.673 1.00 92.69 97 TRP A O 1
ATOM 780 N N . TYR A 1 98 ? 0.927 -1.446 -9.947 1.00 95.19 98 TYR A N 1
ATOM 781 C CA . TYR A 1 98 ? 1.614 -1.259 -11.218 1.00 95.19 98 TYR A CA 1
ATOM 782 C C . TYR A 1 98 ? 1.037 -2.192 -12.277 1.00 95.19 98 TYR A C 1
ATOM 784 O O . TYR A 1 98 ? 0.873 -3.395 -12.054 1.00 95.19 98 TYR A O 1
ATOM 792 N N . ARG A 1 99 ? 0.773 -1.648 -13.467 1.00 94.56 99 ARG A N 1
ATOM 793 C CA . ARG A 1 99 ? 0.533 -2.487 -14.639 1.00 94.56 99 ARG A CA 1
ATOM 794 C C . ARG A 1 99 ? 1.815 -3.249 -14.994 1.00 94.56 99 ARG A C 1
ATOM 796 O O . ARG A 1 99 ? 2.899 -2.690 -14.854 1.00 94.56 99 ARG A O 1
ATOM 803 N N . PRO A 1 100 ? 1.727 -4.484 -15.517 1.00 94.19 100 PRO A N 1
ATOM 804 C CA . PRO A 1 100 ? 2.916 -5.283 -15.812 1.00 94.19 100 PRO A CA 1
ATOM 805 C C . PRO A 1 100 ? 3.886 -4.641 -16.805 1.00 94.19 100 PRO A C 1
ATOM 807 O O . PRO A 1 100 ? 5.071 -4.929 -16.749 1.00 94.19 100 PRO A O 1
ATOM 810 N N . VAL A 1 101 ? 3.393 -3.799 -17.719 1.00 93.81 101 VAL A N 1
ATOM 811 C CA . VAL A 1 101 ? 4.212 -3.028 -18.662 1.00 93.81 101 VAL A CA 1
ATOM 812 C C . VAL A 1 101 ? 4.268 -1.586 -18.177 1.00 93.81 1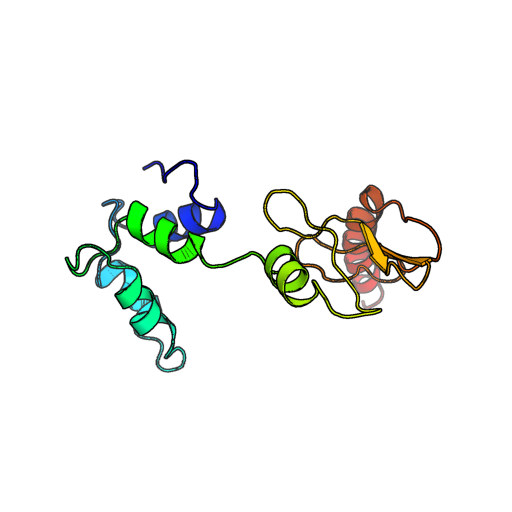01 VAL A C 1
ATOM 814 O O . VAL A 1 101 ? 3.220 -0.983 -17.953 1.00 93.81 101 VAL A O 1
ATOM 817 N N . GLN A 1 102 ? 5.473 -1.037 -18.072 1.00 94.81 102 GLN A N 1
ATOM 818 C CA . GLN A 1 102 ? 5.721 0.374 -17.782 1.00 94.81 102 GLN A CA 1
ATOM 819 C C . GLN A 1 102 ? 6.480 1.005 -18.940 1.00 94.81 102 GLN A C 1
ATOM 821 O O . GLN A 1 102 ? 7.327 0.348 -19.545 1.00 94.81 102 GLN A O 1
ATOM 826 N N . CYS A 1 103 ? 6.183 2.265 -19.250 1.00 93.00 103 CYS A N 1
ATOM 827 C CA . CYS A 1 103 ? 6.830 2.998 -20.331 1.00 93.00 103 CYS A CA 1
ATOM 828 C C . CYS A 1 103 ? 7.170 4.429 -19.902 1.00 93.00 103 CYS A C 1
ATOM 830 O O . CYS A 1 103 ? 6.337 5.146 -19.352 1.00 93.00 103 CYS A O 1
ATOM 832 N N . HIS A 1 104 ? 8.385 4.874 -20.212 1.00 91.62 104 HIS A N 1
ATOM 833 C CA . HIS A 1 104 ? 8.803 6.257 -20.036 1.00 91.62 104 HIS A CA 1
ATOM 834 C C . HIS A 1 104 ? 8.314 7.114 -21.208 1.00 91.62 104 HIS A C 1
ATOM 836 O O . HIS A 1 104 ? 8.794 6.963 -22.335 1.00 91.62 104 HIS A O 1
ATOM 842 N N . GLY A 1 105 ? 7.385 8.037 -20.942 1.00 77.94 105 GLY A N 1
ATOM 843 C CA . GLY A 1 105 ? 6.701 8.826 -21.975 1.00 77.94 105 GLY A CA 1
ATOM 844 C C . GLY A 1 105 ? 7.613 9.689 -22.856 1.00 77.94 105 GLY A C 1
ATOM 845 O O . GLY A 1 105 ? 7.274 9.938 -24.007 1.00 77.94 105 GLY A O 1
ATOM 846 N N . SER A 1 106 ? 8.781 10.108 -22.361 1.00 73.62 106 SER A N 1
ATOM 847 C CA . SER A 1 106 ? 9.744 10.925 -23.120 1.00 73.62 106 SER A CA 1
ATOM 848 C C . SER A 1 106 ? 10.877 10.128 -23.779 1.00 73.62 106 SER A C 1
ATOM 850 O O . SER A 1 106 ? 11.630 10.694 -24.564 1.00 73.62 106 SER A O 1
ATOM 852 N N . GLY A 1 107 ? 11.022 8.831 -23.473 1.00 69.25 107 GLY A N 1
ATOM 853 C CA . GLY A 1 107 ? 12.210 8.044 -23.845 1.00 69.25 107 GLY A CA 1
ATOM 854 C C . GLY A 1 107 ? 11.960 6.856 -24.774 1.00 69.25 107 GLY A C 1
ATOM 855 O O . GLY A 1 107 ? 12.908 6.138 -25.086 1.00 69.25 107 GLY A O 1
ATOM 856 N N . ASN A 1 108 ? 10.707 6.600 -25.177 1.00 79.81 108 ASN A N 1
ATOM 857 C CA . ASN A 1 108 ? 10.295 5.375 -25.885 1.00 79.81 108 ASN A CA 1
ATOM 858 C C . ASN A 1 108 ? 10.818 4.088 -25.225 1.00 79.81 108 ASN A C 1
ATOM 860 O O . ASN A 1 108 ? 11.034 3.095 -25.905 1.00 79.81 108 ASN A O 1
ATOM 864 N N . LEU A 1 109 ? 11.071 4.110 -23.918 1.00 92.88 109 LEU A N 1
ATOM 865 C CA . LEU A 1 109 ? 11.684 3.012 -23.184 1.00 92.88 109 LEU A CA 1
ATOM 866 C C . LEU A 1 109 ? 10.609 2.341 -22.344 1.00 92.88 109 LEU A C 1
ATOM 868 O O . LEU A 1 109 ? 9.973 3.009 -21.533 1.00 92.88 109 LEU A O 1
ATOM 872 N N . CYS A 1 110 ? 10.416 1.042 -22.525 1.00 94.56 110 CYS A N 1
ATOM 873 C CA . CYS A 1 110 ? 9.447 0.252 -21.783 1.00 94.56 110 CYS A CA 1
ATOM 874 C C . CYS A 1 110 ? 10.116 -0.953 -21.124 1.00 94.56 110 CYS A C 1
ATOM 876 O O . CYS A 1 110 ? 11.099 -1.476 -21.642 1.00 94.56 110 CYS A O 1
ATOM 878 N N . TRP A 1 111 ? 9.582 -1.410 -19.998 1.00 94.75 111 TRP A N 1
ATOM 879 C CA . TRP A 1 111 ? 10.063 -2.581 -19.263 1.00 94.75 111 TRP A CA 1
ATOM 880 C C . TRP A 1 111 ? 8.896 -3.308 -18.597 1.00 94.75 111 TRP A C 1
ATOM 882 O O . TRP A 1 111 ? 7.779 -2.786 -18.515 1.00 94.75 111 TRP A O 1
ATOM 892 N N . CYS A 1 112 ? 9.148 -4.534 -18.148 1.00 94.56 112 CYS A N 1
ATOM 893 C CA . CYS A 1 112 ? 8.199 -5.266 -17.328 1.00 94.56 112 CYS A CA 1
ATOM 894 C C . CYS A 1 112 ? 8.466 -5.010 -15.851 1.00 94.56 112 CYS A C 1
ATOM 896 O O . CYS A 1 112 ? 9.621 -4.945 -15.437 1.00 94.56 112 CYS A O 1
ATOM 898 N N . VAL A 1 113 ? 7.409 -4.936 -15.054 1.00 93.94 113 VAL A N 1
ATOM 899 C CA . VAL A 1 113 ? 7.490 -4.866 -13.593 1.00 93.94 113 VAL A CA 1
ATOM 900 C C . VAL A 1 113 ? 6.622 -5.938 -12.949 1.00 93.94 113 VAL A C 1
ATOM 902 O O . VAL A 1 113 ? 5.660 -6.429 -13.548 1.00 93.94 113 VAL A O 1
ATOM 905 N N . ASP A 1 114 ? 6.954 -6.294 -11.714 1.00 91.69 114 ASP A N 1
ATOM 906 C CA . ASP A 1 114 ? 6.026 -6.990 -10.834 1.00 91.69 114 ASP A CA 1
ATOM 907 C C . ASP A 1 114 ? 4.905 -6.044 -10.349 1.00 91.69 114 ASP A C 1
ATOM 909 O O . ASP A 1 114 ? 4.885 -4.843 -10.632 1.00 91.69 114 ASP A O 1
ATOM 913 N N . ARG A 1 115 ? 3.954 -6.574 -9.574 1.00 91.06 115 ARG A N 1
ATOM 914 C CA . ARG A 1 115 ? 2.828 -5.780 -9.049 1.00 91.06 115 ARG A CA 1
ATOM 915 C C . ARG A 1 115 ? 3.252 -4.616 -8.137 1.00 91.06 115 ARG A C 1
ATOM 917 O O . ARG A 1 115 ? 2.474 -3.679 -7.973 1.00 91.06 115 ARG A O 1
ATOM 924 N N . HIS A 1 116 ? 4.446 -4.672 -7.542 1.00 91.38 116 HIS A N 1
ATOM 925 C CA . HIS A 1 116 ? 4.985 -3.663 -6.624 1.00 91.38 116 HIS A CA 1
ATOM 926 C C . HIS A 1 116 ? 5.871 -2.626 -7.329 1.00 91.38 116 HIS A C 1
ATOM 928 O O . HIS A 1 116 ? 6.281 -1.657 -6.693 1.00 91.38 116 HIS A O 1
ATOM 934 N N . GLY A 1 117 ? 6.108 -2.786 -8.634 1.00 93.12 117 GLY A N 1
ATOM 935 C CA . GLY A 1 117 ? 6.876 -1.852 -9.456 1.00 93.12 117 GLY A CA 1
ATOM 936 C C . GLY A 1 117 ? 8.349 -2.223 -9.608 1.00 93.12 117 GLY A C 1
ATOM 937 O O . GLY A 1 117 ? 9.110 -1.433 -10.165 1.00 93.12 117 GLY A O 1
ATOM 938 N N . VAL A 1 118 ? 8.764 -3.407 -9.147 1.00 93.44 118 VAL A N 1
ATOM 939 C CA . VAL A 1 118 ? 10.134 -3.898 -9.326 1.00 93.44 118 VAL A CA 1
ATOM 940 C C . VAL A 1 118 ? 10.312 -4.344 -10.771 1.00 93.44 118 VAL A C 1
ATOM 942 O O . VAL A 1 118 ? 9.589 -5.218 -11.247 1.00 93.44 118 VAL A O 1
ATOM 945 N N . GLU A 1 119 ? 11.273 -3.747 -11.475 1.00 93.19 119 GLU A N 1
ATOM 946 C CA . GLU A 1 119 ? 11.600 -4.118 -12.851 1.00 93.19 119 GLU A CA 1
ATOM 947 C C . GLU A 1 119 ? 12.101 -5.562 -12.939 1.00 93.19 119 GLU A C 1
ATOM 949 O O . GLU A 1 119 ? 12.991 -5.982 -12.199 1.00 93.19 119 GLU A O 1
ATOM 954 N N . LEU A 1 120 ? 11.541 -6.316 -13.884 1.00 91.19 120 LEU A N 1
ATOM 955 C CA . LEU A 1 120 ? 12.024 -7.646 -14.216 1.00 91.19 120 LEU A CA 1
ATOM 956 C C . LEU A 1 120 ? 13.307 -7.520 -15.049 1.00 91.19 120 LEU A C 1
ATOM 958 O O . LEU A 1 120 ? 13.325 -6.777 -16.042 1.00 91.19 120 LEU A O 1
ATOM 962 N N . PRO A 1 121 ? 14.367 -8.268 -14.706 1.00 87.25 121 PRO A N 1
ATOM 963 C CA . PRO A 1 121 ? 15.646 -8.154 -15.390 1.00 87.25 121 PRO A CA 1
ATOM 964 C C . PRO A 1 121 ? 15.512 -8.496 -16.880 1.00 87.25 121 PRO A C 1
ATOM 966 O O . PRO A 1 121 ? 14.725 -9.358 -17.273 1.00 87.25 121 PRO A O 1
ATOM 969 N N . TYR A 1 122 ? 16.299 -7.808 -17.712 1.00 87.25 122 TYR A N 1
ATOM 970 C CA . TYR A 1 122 ? 16.374 -8.014 -19.168 1.00 87.25 122 TYR A CA 1
ATOM 971 C C . TYR A 1 122 ? 15.072 -7.753 -19.949 1.00 87.25 122 TYR A C 1
ATOM 973 O O . TYR A 1 122 ? 14.923 -8.223 -21.074 1.00 87.25 122 TYR A O 1
ATOM 981 N N . THR A 1 123 ? 14.126 -6.994 -19.388 1.00 92.00 123 THR A N 1
ATOM 982 C CA . THR A 1 123 ? 12.845 -6.689 -20.061 1.00 92.00 123 THR A CA 1
ATOM 983 C C . THR A 1 123 ? 12.770 -5.295 -20.678 1.00 92.00 123 THR A C 1
ATOM 985 O O . THR A 1 123 ? 11.801 -4.976 -21.367 1.00 92.00 123 THR A O 1
ATOM 988 N N . ARG A 1 124 ? 13.792 -4.469 -20.452 1.00 93.00 124 ARG A N 1
ATOM 989 C CA . ARG A 1 124 ? 13.876 -3.092 -20.931 1.00 93.00 124 ARG A CA 1
ATOM 990 C C . ARG A 1 124 ? 14.135 -3.029 -22.439 1.00 93.00 124 ARG A C 1
ATOM 992 O O . ARG A 1 124 ? 15.113 -3.586 -22.928 1.00 93.00 124 ARG A O 1
ATOM 999 N N . THR A 1 125 ? 13.268 -2.347 -23.181 1.00 92.50 125 THR A N 1
ATOM 1000 C CA . THR A 1 125 ? 13.270 -2.300 -24.653 1.00 92.50 125 THR A CA 1
ATOM 1001 C C . THR A 1 125 ? 12.635 -1.009 -25.181 1.00 92.50 125 THR A C 1
ATOM 1003 O O . THR A 1 125 ? 11.918 -0.319 -24.463 1.00 92.50 125 THR A O 1
ATOM 1006 N N . HIS A 1 126 ? 12.874 -0.683 -26.453 1.00 92.75 126 HIS A N 1
ATOM 1007 C CA . HIS A 1 126 ? 12.269 0.472 -27.129 1.00 92.75 126 HIS A CA 1
ATOM 1008 C C . HIS A 1 126 ? 10.837 0.233 -27.650 1.00 92.75 126 HIS A C 1
ATOM 1010 O O . HIS A 1 126 ? 10.236 1.085 -28.300 1.00 92.75 126 HIS A O 1
ATOM 1016 N N . THR A 1 127 ? 10.290 -0.958 -27.408 1.00 89.75 127 THR A N 1
ATOM 1017 C CA . THR A 1 127 ? 8.936 -1.370 -27.810 1.00 89.75 127 THR A CA 1
ATOM 1018 C C . THR A 1 127 ? 8.180 -1.880 -26.590 1.00 89.75 127 THR A C 1
ATOM 1020 O O . THR A 1 127 ? 8.794 -2.177 -25.575 1.00 89.75 127 THR A O 1
ATOM 1023 N N . LYS A 1 128 ? 6.848 -1.997 -26.638 1.00 90.75 128 LYS A N 1
ATOM 1024 C CA . LYS A 1 128 ? 6.090 -2.538 -25.496 1.00 90.75 128 LYS A CA 1
ATOM 1025 C C . LYS A 1 128 ? 6.349 -4.050 -25.341 1.00 90.75 128 LYS A C 1
ATOM 1027 O O . LYS A 1 128 ? 5.948 -4.803 -26.232 1.00 90.75 128 LYS A O 1
ATOM 1032 N N . PRO A 1 129 ? 6.980 -4.516 -24.243 1.00 91.31 129 PRO A N 1
ATOM 1033 C CA . PRO A 1 129 ? 7.252 -5.936 -24.036 1.00 91.31 129 PRO A CA 1
ATOM 1034 C C . PRO A 1 129 ? 5.979 -6.731 -23.696 1.00 91.31 129 PRO A C 1
ATOM 1036 O O . PRO A 1 129 ? 4.980 -6.186 -23.225 1.00 91.31 129 PRO A O 1
ATOM 1039 N N . ARG A 1 130 ? 6.019 -8.055 -23.900 1.00 89.12 130 ARG A N 1
ATOM 1040 C CA . ARG A 1 130 ? 4.946 -8.988 -23.510 1.00 89.12 130 ARG A CA 1
ATOM 1041 C C . ARG A 1 130 ? 5.233 -9.600 -22.134 1.00 89.12 130 ARG A C 1
ATOM 1043 O O . ARG A 1 130 ? 5.846 -10.656 -22.034 1.00 89.12 130 ARG A O 1
ATOM 1050 N N . CYS A 1 131 ? 4.754 -8.965 -21.068 1.00 86.25 131 CYS A N 1
ATOM 1051 C CA . CYS A 1 131 ? 5.119 -9.350 -19.695 1.00 86.25 131 CYS A CA 1
ATOM 1052 C C . CYS A 1 131 ? 4.400 -10.595 -19.138 1.00 86.25 131 CYS A C 1
ATOM 1054 O O . CYS A 1 131 ? 4.825 -11.130 -18.117 1.00 86.25 131 CYS A O 1
ATOM 1056 N N . GLY A 1 132 ? 3.356 -11.102 -19.811 1.00 73.50 132 GLY A N 1
ATOM 1057 C CA . GLY A 1 132 ? 2.627 -12.310 -19.386 1.00 73.50 132 GLY A CA 1
ATOM 1058 C C . GLY A 1 132 ? 3.470 -13.596 -19.389 1.00 73.50 132 GLY A C 1
ATOM 1059 O O . GLY A 1 132 ? 3.167 -14.529 -18.651 1.00 73.50 132 GLY A O 1
ATOM 1060 N N . GLU A 1 133 ? 4.557 -13.632 -20.168 1.00 61.09 133 GLU A N 1
ATOM 1061 C CA . GLU A 1 133 ? 5.517 -14.748 -20.207 1.00 61.09 133 GLU A CA 1
ATOM 1062 C C . GLU A 1 133 ? 6.731 -14.531 -19.284 1.00 61.09 133 GLU A C 1
ATOM 1064 O O . GLU A 1 133 ? 7.383 -15.493 -18.872 1.00 61.09 133 GLU A O 1
ATOM 1069 N N . CYS A 1 134 ? 7.031 -13.278 -18.925 1.00 56.34 134 CYS A N 1
ATOM 1070 C CA . CYS A 1 134 ? 8.232 -12.907 -18.171 1.00 56.34 134 CYS A CA 1
ATOM 1071 C C . CYS A 1 134 ? 8.184 -13.365 -16.707 1.00 56.34 134 CYS A C 1
ATOM 1073 O O . CYS A 1 134 ? 9.203 -13.804 -16.183 1.00 56.34 134 CYS A O 1
ATOM 1075 N N . VAL A 1 135 ? 7.008 -13.352 -16.067 1.00 55.97 135 VAL A N 1
ATOM 1076 C CA . VAL A 1 135 ? 6.845 -13.823 -14.675 1.00 55.97 135 VAL A CA 1
ATOM 1077 C C . VAL A 1 135 ? 7.180 -15.312 -14.549 1.00 55.97 135 VAL A C 1
ATOM 1079 O O . VAL A 1 135 ? 7.809 -15.725 -13.581 1.00 55.97 135 VAL A O 1
ATOM 1082 N N . ARG A 1 136 ? 6.832 -16.121 -15.560 1.00 55.88 136 ARG A N 1
ATOM 1083 C CA . ARG A 1 136 ? 7.200 -17.543 -15.594 1.00 55.88 136 ARG A CA 1
ATOM 1084 C C . ARG A 1 136 ? 8.711 -17.716 -15.748 1.00 55.88 136 ARG A C 1
ATOM 1086 O O . ARG A 1 136 ? 9.302 -18.475 -14.997 1.00 55.88 136 ARG A O 1
ATOM 1093 N N . ARG A 1 137 ? 9.358 -16.986 -16.664 1.00 53.72 137 ARG A N 1
ATOM 1094 C CA . ARG A 1 137 ? 10.806 -17.134 -16.914 1.00 53.72 137 ARG A CA 1
ATOM 1095 C C . ARG A 1 137 ? 11.693 -16.715 -15.740 1.00 53.72 137 ARG A C 1
ATOM 1097 O O . ARG A 1 137 ? 12.725 -17.342 -15.557 1.00 53.72 137 ARG A O 1
ATOM 1104 N N . VAL A 1 138 ? 11.316 -15.710 -14.946 1.00 55.44 138 VAL A N 1
ATOM 1105 C CA . VAL A 1 138 ? 12.119 -15.280 -13.780 1.00 55.44 138 VAL A CA 1
ATOM 1106 C C . VAL A 1 138 ? 12.083 -16.320 -12.654 1.00 55.44 138 VAL A C 1
ATOM 1108 O O . VAL A 1 138 ? 13.122 -16.602 -12.068 1.00 55.44 138 VAL A O 1
ATOM 1111 N N . LEU A 1 139 ? 10.928 -16.949 -12.413 1.00 53.97 139 LEU A N 1
ATOM 1112 C CA . LEU A 1 139 ? 10.790 -18.024 -11.422 1.00 53.97 139 LEU A CA 1
ATOM 1113 C C . LEU A 1 139 ? 11.565 -19.295 -11.829 1.00 53.97 139 LEU A C 1
ATOM 1115 O O . LEU A 1 139 ? 12.204 -19.915 -10.986 1.00 53.97 139 LEU A O 1
ATOM 1119 N N . TYR A 1 140 ? 11.585 -19.637 -13.125 1.00 47.75 140 TYR A N 1
ATOM 1120 C CA . TYR A 1 140 ? 12.374 -20.769 -13.641 1.00 47.75 140 TYR A CA 1
ATOM 1121 C C . TYR A 1 140 ? 13.875 -20.460 -13.801 1.00 47.75 140 TYR A C 1
ATOM 1123 O O . TYR A 1 140 ? 14.693 -21.376 -13.801 1.00 47.75 140 TYR A O 1
ATOM 1131 N N . ALA A 1 141 ? 14.266 -19.187 -13.928 1.00 51.12 141 ALA A N 1
ATOM 1132 C CA . ALA A 1 141 ? 15.676 -18.797 -13.980 1.00 51.12 141 ALA A CA 1
ATOM 1133 C C . ALA A 1 141 ? 16.350 -18.866 -12.598 1.00 51.12 141 ALA A C 1
ATOM 1135 O O . ALA A 1 141 ? 17.523 -19.219 -12.526 1.00 51.12 141 ALA A O 1
ATOM 1136 N N . SER A 1 142 ? 15.620 -18.594 -11.506 1.00 48.00 142 SER A N 1
ATOM 1137 C CA . SER A 1 142 ? 16.161 -18.742 -10.146 1.00 48.00 142 SER A CA 1
ATOM 1138 C C . SER A 1 142 ? 16.389 -20.199 -9.729 1.00 48.00 142 SER A C 1
ATOM 1140 O O . SER A 1 142 ? 17.309 -20.457 -8.960 1.00 48.00 142 SER A O 1
ATOM 1142 N N . GLU A 1 143 ? 15.605 -21.154 -10.247 1.00 48.88 143 GLU A N 1
ATOM 1143 C CA . GLU A 1 143 ? 15.855 -22.590 -10.025 1.00 48.88 143 GLU A CA 1
ATOM 1144 C C . GLU A 1 143 ? 17.052 -23.091 -10.849 1.00 48.88 143 GLU A C 1
ATOM 1146 O O . GLU A 1 143 ? 17.923 -23.775 -10.318 1.00 48.88 143 GLU A O 1
ATOM 1151 N N . ALA A 1 144 ? 17.168 -22.681 -12.117 1.00 49.69 144 ALA A N 1
ATOM 1152 C CA . ALA A 1 144 ? 18.244 -23.139 -13.000 1.00 49.69 144 ALA A CA 1
ATOM 1153 C C . ALA A 1 144 ? 19.653 -22.637 -12.613 1.00 49.69 144 ALA A C 1
ATOM 1155 O O . ALA A 1 144 ? 20.642 -23.216 -13.051 1.00 49.69 144 ALA A O 1
ATOM 1156 N N . GLN A 1 145 ? 19.776 -21.576 -11.803 1.00 51.22 145 GLN A N 1
ATOM 1157 C CA . GLN A 1 145 ? 21.080 -21.073 -11.338 1.00 51.22 145 GLN A CA 1
ATOM 1158 C C . GLN A 1 145 ? 21.603 -21.774 -10.068 1.00 51.22 145 GLN A C 1
ATOM 1160 O O . GLN A 1 145 ? 22.799 -21.679 -9.784 1.00 51.22 145 GLN A O 1
ATOM 1165 N N . LEU A 1 146 ? 20.757 -22.497 -9.320 1.00 50.34 146 LEU A N 1
ATOM 1166 C CA . LEU A 1 146 ? 21.182 -23.249 -8.127 1.00 50.34 146 LEU A CA 1
ATOM 1167 C C . LEU A 1 146 ? 21.709 -24.657 -8.452 1.00 50.34 146 LEU A C 1
ATOM 1169 O O . LEU A 1 146 ? 22.565 -25.147 -7.723 1.00 50.34 146 LEU A O 1
ATOM 1173 N N . GLU A 1 147 ? 21.309 -25.265 -9.575 1.00 44.94 147 GLU A N 1
ATOM 1174 C CA . GLU A 1 147 ? 21.887 -26.544 -10.045 1.00 44.94 147 GLU A CA 1
ATOM 1175 C C . GLU A 1 147 ? 23.260 -26.397 -10.728 1.00 44.94 147 GLU A C 1
ATOM 1177 O O . GLU A 1 147 ? 23.887 -27.382 -11.094 1.00 44.94 147 GLU A O 1
ATOM 1182 N N . SER A 1 148 ? 23.764 -25.170 -10.878 1.00 52.09 148 SER A N 1
ATOM 1183 C CA . SER A 1 148 ? 25.142 -24.902 -11.320 1.00 52.09 148 SER A CA 1
ATOM 1184 C C . SER A 1 148 ? 26.109 -24.587 -10.170 1.00 52.09 148 SER A C 1
ATOM 1186 O O . SER A 1 148 ? 27.251 -24.201 -10.422 1.00 52.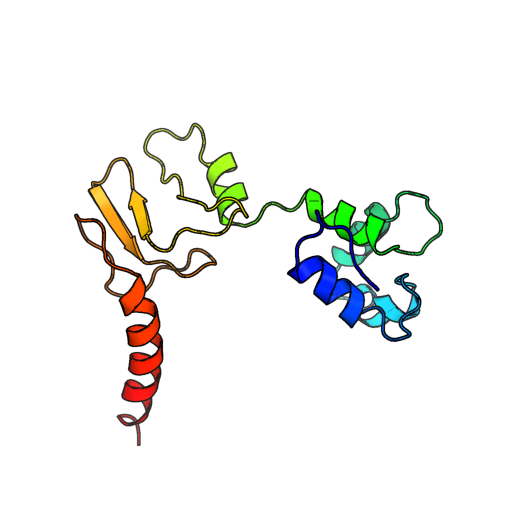09 148 SER A O 1
ATOM 1188 N N . LEU A 1 149 ? 25.663 -24.720 -8.914 1.00 52.50 149 LEU A N 1
ATOM 1189 C CA . LEU A 1 149 ? 26.474 -24.488 -7.709 1.00 52.50 149 LEU A CA 1
ATOM 1190 C C . LEU A 1 149 ? 26.636 -25.724 -6.803 1.00 52.50 149 LEU A C 1
ATOM 1192 O O . LEU A 1 149 ? 27.184 -25.586 -5.709 1.00 52.50 149 LEU A O 1
ATOM 1196 N N . PHE A 1 150 ? 26.254 -26.915 -7.274 1.00 46.34 150 PHE A N 1
ATOM 1197 C CA . PHE A 1 150 ? 26.656 -28.207 -6.706 1.00 46.34 150 PHE A CA 1
ATOM 1198 C C . PHE A 1 150 ? 27.000 -29.201 -7.814 1.00 46.34 150 PHE A C 1
ATOM 1200 O O . PHE A 1 150 ? 26.188 -29.324 -8.754 1.00 46.34 150 PHE A O 1
#